Protein AF-Q7WUH7-F1 (afdb_monomer_lite)

InterPro domains:
  IPR011065 Kunitz inhibitor STI-like superfamily [SSF50386] (1-71)
  IPR013104 Clostridium neurotoxin, receptor-binding C-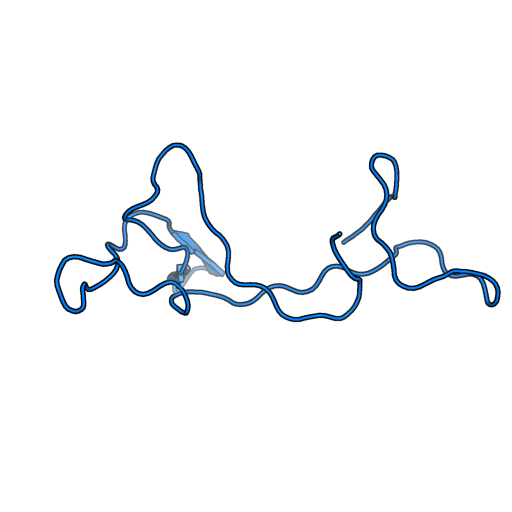terminal [PF07951] (1-71)

Foldseek 3Di:
DDFAPDKDFDADPVCRQWGWAADPVRDIDTPHGFDDDPNHGDRPDHDIDGKAAPDDDPPDDGDDDPPTDID

Structure (mmCIF, N/CA/C/O backbone):
data_AF-Q7WUH7-F1
#
_entry.id   AF-Q7WUH7-F1
#
loop_
_atom_site.group_PDB
_atom_site.id
_atom_site.type_symbol
_atom_site.label_atom_id
_atom_site.label_alt_id
_atom_site.label_comp_id
_atom_site.label_asym_id
_atom_site.label_entity_id
_atom_site.label_seq_id
_atom_site.pdbx_PDB_ins_code
_atom_site.Cartn_x
_atom_site.Cartn_y
_atom_site.Cartn_z
_atom_site.occupancy
_atom_site.B_iso_or_equiv
_atom_site.auth_seq_id
_atom_site.auth_comp_id
_atom_site.auth_asym_id
_atom_site.auth_atom_id
_atom_site.pdbx_PDB_model_num
ATOM 1 N N . TYR A 1 1 ? -3.634 -7.055 -11.058 1.00 86.81 1 TYR A N 1
ATOM 2 C CA . TYR A 1 1 ? -2.444 -6.335 -11.553 1.00 86.81 1 TYR A CA 1
ATOM 3 C C . TYR A 1 1 ? -2.335 -5.006 -10.821 1.00 86.81 1 TYR A C 1
ATOM 5 O O . TYR A 1 1 ? -3.364 -4.467 -10.423 1.00 86.81 1 TYR A O 1
ATOM 13 N N . LEU A 1 2 ? -1.117 -4.512 -10.603 1.00 96.38 2 LEU A N 1
ATOM 14 C CA . LEU A 1 2 ? -0.843 -3.216 -9.977 1.00 96.38 2 LEU A CA 1
ATOM 15 C C . LEU A 1 2 ? -0.423 -2.218 -11.067 1.00 96.38 2 LEU A C 1
ATOM 17 O O . LEU A 1 2 ? 0.190 -2.614 -12.057 1.00 96.38 2 LEU A O 1
ATOM 21 N N . LEU A 1 3 ? -0.812 -0.954 -10.917 1.00 97.38 3 LEU A N 1
ATOM 22 C CA . LEU A 1 3 ? -0.610 0.111 -11.908 1.00 97.38 3 LEU A CA 1
ATOM 23 C C . LEU A 1 3 ? 0.232 1.261 -11.356 1.00 97.38 3 LEU A C 1
ATOM 25 O O . LEU A 1 3 ? 0.053 1.613 -10.186 1.00 97.38 3 LEU A O 1
ATOM 29 N N . TYR A 1 4 ? 1.046 1.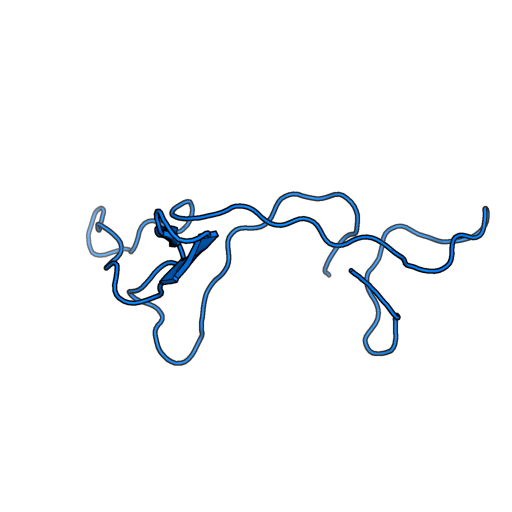879 -12.214 1.00 97.19 4 TYR A N 1
ATOM 30 C CA . TYR A 1 4 ? 1.718 3.149 -11.918 1.00 97.19 4 TYR A CA 1
ATOM 31 C C . TYR A 1 4 ? 0.742 4.335 -11.932 1.00 97.19 4 TYR A C 1
ATOM 33 O O . TYR A 1 4 ? -0.372 4.237 -12.455 1.00 97.19 4 TYR A O 1
ATOM 41 N N . ASP A 1 5 ? 1.161 5.435 -11.292 1.00 95.62 5 ASP A N 1
ATOM 42 C CA . ASP A 1 5 ? 0.437 6.717 -11.153 1.00 95.62 5 ASP A CA 1
ATOM 43 C C . ASP A 1 5 ? -1.024 6.592 -10.666 1.00 95.62 5 ASP A C 1
ATOM 45 O O . ASP A 1 5 ? -1.880 7.456 -10.868 1.00 95.62 5 ASP A O 1
ATOM 49 N N . LYS A 1 6 ? -1.325 5.500 -9.962 1.00 98.12 6 LYS A N 1
ATOM 50 C CA . LYS A 1 6 ? -2.632 5.245 -9.363 1.00 98.12 6 LYS A CA 1
ATOM 51 C C . LYS A 1 6 ? -2.548 5.377 -7.850 1.00 98.12 6 LYS A C 1
ATOM 53 O O . LYS A 1 6 ? -1.586 4.927 -7.235 1.00 98.12 6 LYS A O 1
ATOM 58 N N . GLU A 1 7 ? -3.557 6.008 -7.256 1.00 98.38 7 GLU A N 1
ATOM 59 C CA . GLU A 1 7 ? -3.649 6.135 -5.804 1.00 98.38 7 GLU A CA 1
ATOM 60 C C . GLU A 1 7 ? -4.039 4.799 -5.164 1.00 98.38 7 GLU A C 1
ATOM 62 O O . GLU A 1 7 ? -5.045 4.189 -5.537 1.00 98.38 7 GLU A O 1
ATOM 67 N N . TYR A 1 8 ? -3.281 4.386 -4.150 1.00 98.62 8 TYR A N 1
ATOM 68 C CA . TYR A 1 8 ? -3.569 3.205 -3.342 1.00 98.62 8 TYR A CA 1
ATOM 69 C C . TYR A 1 8 ? -3.610 3.540 -1.856 1.00 98.62 8 TYR A C 1
ATOM 71 O O . TYR A 1 8 ? -2.809 4.328 -1.353 1.00 98.62 8 TYR A O 1
ATOM 79 N N . TYR A 1 9 ? -4.514 2.871 -1.144 1.00 98.56 9 TYR A N 1
ATOM 80 C CA . TYR A 1 9 ? -4.432 2.732 0.306 1.00 98.56 9 TYR A CA 1
ATOM 81 C C . TYR A 1 9 ? -3.575 1.516 0.650 1.00 98.56 9 TYR A C 1
ATOM 83 O O . TYR A 1 9 ? -3.597 0.510 -0.059 1.00 98.56 9 TYR A O 1
ATOM 91 N N . LEU A 1 10 ? -2.850 1.593 1.764 1.00 98.19 10 LEU A N 1
ATOM 92 C CA . LEU A 1 10 ? -1.997 0.505 2.234 1.00 98.19 10 LEU A CA 1
ATOM 93 C C . LEU A 1 10 ? -2.747 -0.416 3.206 1.00 98.19 10 LEU A C 1
ATOM 95 O O . LEU A 1 10 ? -3.456 0.048 4.106 1.00 98.19 10 LEU A O 1
ATOM 99 N N . LEU A 1 11 ? -2.539 -1.725 3.051 1.00 98.31 11 LEU A N 1
ATOM 100 C CA . LEU A 1 11 ? -3.023 -2.768 3.954 1.00 98.31 11 LEU A CA 1
ATOM 101 C C . LEU A 1 11 ? -1.851 -3.669 4.347 1.00 98.31 11 LEU A C 1
ATOM 103 O O . LEU A 1 11 ? -1.263 -4.339 3.504 1.00 98.31 11 LEU A O 1
ATOM 107 N N . ASN A 1 12 ? -1.516 -3.693 5.635 1.00 98.25 12 ASN A N 1
ATOM 108 C CA . ASN A 1 12 ? -0.526 -4.624 6.158 1.00 98.25 12 ASN A CA 1
ATOM 109 C C . ASN A 1 12 ? -1.212 -5.955 6.502 1.00 98.25 12 ASN A C 1
ATOM 111 O O . ASN A 1 12 ? -2.139 -5.973 7.308 1.00 98.25 12 ASN A O 1
ATOM 115 N N . VAL A 1 13 ? -0.741 -7.058 5.915 1.00 97.75 13 VAL A N 1
ATOM 116 C CA . VAL A 1 13 ? -1.344 -8.394 6.085 1.00 97.75 13 VAL A CA 1
ATOM 117 C C . VAL A 1 13 ? -1.250 -8.901 7.530 1.00 97.75 13 VAL A C 1
ATOM 119 O O . VAL A 1 13 ? -2.171 -9.556 8.002 1.00 97.75 13 VAL A O 1
ATOM 122 N N . LEU A 1 14 ? -0.183 -8.555 8.261 1.00 98.25 14 LEU A N 1
ATOM 123 C CA . LEU A 1 14 ? 0.002 -8.938 9.667 1.00 98.25 14 LEU A CA 1
ATOM 124 C C . LEU A 1 14 ? -0.892 -8.124 10.622 1.00 98.25 14 LEU A C 1
ATOM 126 O O . LEU A 1 14 ? -1.259 -8.605 11.690 1.00 98.25 14 LEU A O 1
ATOM 130 N N . LYS A 1 15 ? -1.248 -6.888 10.250 1.00 97.81 15 LYS A N 1
ATOM 131 C CA . LYS A 1 15 ? -2.120 -5.988 11.026 1.00 97.81 15 LYS A CA 1
ATOM 132 C C . LYS A 1 15 ? -3.292 -5.478 10.170 1.00 97.81 15 LYS A C 1
ATOM 134 O O . LYS A 1 15 ? -3.371 -4.278 9.894 1.00 97.81 15 LYS A O 1
ATOM 139 N N . PRO A 1 16 ? -4.224 -6.358 9.756 1.00 97.56 16 PRO A N 1
ATOM 140 C CA . PRO A 1 16 ? -5.261 -6.020 8.776 1.00 97.56 16 PRO A CA 1
ATOM 141 C C . PRO A 1 16 ? -6.305 -5.025 9.310 1.00 97.56 16 PRO A C 1
ATOM 143 O O . PRO A 1 16 ? -6.904 -4.272 8.543 1.00 97.56 16 PRO A O 1
ATOM 146 N N . ASN A 1 17 ? -6.488 -4.971 10.632 1.00 98.12 17 ASN A N 1
ATOM 147 C CA . ASN A 1 17 ? -7.400 -4.037 11.295 1.00 98.12 17 ASN A CA 1
ATOM 148 C C . ASN A 1 17 ? -6.820 -2.621 11.423 1.00 98.12 17 ASN A C 1
ATOM 150 O O . ASN A 1 17 ? -7.498 -1.730 11.924 1.00 98.12 17 ASN A O 1
ATOM 154 N N . ASN A 1 18 ? -5.582 -2.391 10.981 1.00 98.50 18 ASN A N 1
ATOM 155 C CA . ASN A 1 18 ? -4.884 -1.126 11.151 1.00 98.50 18 ASN A CA 1
ATOM 156 C C . ASN A 1 18 ? -4.685 -0.392 9.822 1.00 98.50 18 ASN A C 1
ATOM 158 O O . ASN A 1 18 ? -4.702 -0.983 8.737 1.00 98.50 18 ASN A O 1
ATOM 162 N N . PHE A 1 19 ? -4.470 0.918 9.914 1.00 98.50 19 PHE A N 1
ATOM 163 C CA . PHE A 1 19 ? -4.102 1.761 8.781 1.00 98.50 19 PHE A CA 1
ATOM 164 C C . PHE A 1 19 ? -2.899 2.650 9.100 1.00 98.50 19 PHE A C 1
ATOM 166 O O . PHE A 1 19 ? -2.615 2.960 10.261 1.00 98.50 19 PHE A O 1
ATOM 173 N N . ILE A 1 20 ? -2.189 3.053 8.045 1.00 98.50 20 ILE A N 1
ATOM 174 C CA . ILE A 1 20 ? -1.008 3.909 8.154 1.00 98.50 20 ILE A CA 1
ATOM 175 C C . ILE A 1 20 ? -1.434 5.377 8.139 1.00 98.50 20 ILE A C 1
ATOM 177 O O . ILE A 1 20 ? -2.192 5.791 7.261 1.00 98.50 20 ILE A O 1
ATOM 181 N N . ASN A 1 21 ? -0.929 6.170 9.084 1.00 98.12 21 ASN A N 1
ATOM 182 C CA . ASN A 1 21 ? -1.166 7.610 9.150 1.00 98.12 21 ASN A CA 1
ATOM 183 C C . ASN A 1 21 ? 0.131 8.394 9.390 1.00 98.12 21 ASN A C 1
ATOM 185 O O . ASN A 1 21 ? 1.045 7.895 10.054 1.00 98.12 21 ASN A O 1
ATOM 189 N N . ARG A 1 22 ? 0.184 9.628 8.882 1.00 97.75 22 ARG A N 1
ATOM 190 C CA . ARG A 1 22 ? 1.313 10.546 9.062 1.00 97.75 22 ARG A CA 1
ATOM 191 C C . ARG A 1 22 ? 1.300 11.136 10.475 1.00 97.75 22 ARG A C 1
ATOM 193 O O . ARG A 1 22 ? 0.252 11.553 10.963 1.00 97.75 22 ARG A O 1
ATOM 200 N N . ARG A 1 23 ? 2.466 11.182 11.119 1.00 97.50 23 ARG A N 1
ATOM 201 C CA . ARG A 1 23 ? 2.696 11.891 12.386 1.00 97.50 23 ARG A CA 1
ATOM 202 C C . ARG A 1 23 ? 3.214 13.310 12.145 1.00 97.50 23 ARG A C 1
ATOM 204 O O . ARG A 1 23 ? 3.634 13.656 11.042 1.00 97.50 23 ARG A O 1
ATOM 211 N N . THR A 1 24 ? 3.193 14.133 13.190 1.00 96.12 24 THR A N 1
ATOM 212 C CA . THR A 1 24 ? 3.668 15.526 13.146 1.00 96.12 24 THR A CA 1
ATOM 213 C C . THR A 1 24 ? 5.161 15.641 12.828 1.00 96.12 24 THR A C 1
ATOM 215 O O . THR A 1 24 ? 5.562 16.566 12.132 1.00 96.12 24 THR A O 1
ATOM 218 N N . ASP A 1 25 ? 5.968 14.665 13.244 1.00 97.19 25 ASP A N 1
ATOM 219 C CA . ASP A 1 25 ? 7.403 14.546 12.941 1.00 97.19 25 ASP A CA 1
ATOM 220 C C . ASP A 1 25 ? 7.698 14.009 11.523 1.00 97.19 25 ASP A C 1
ATOM 222 O O . ASP A 1 25 ? 8.836 13.695 11.192 1.00 97.19 25 ASP A O 1
ATOM 226 N N . SER A 1 26 ? 6.677 13.899 10.667 1.00 95.69 26 SER A N 1
ATOM 227 C CA . SER A 1 26 ? 6.741 13.320 9.317 1.00 95.69 26 SER A CA 1
ATOM 228 C C . SER A 1 26 ? 7.060 11.822 9.244 1.00 95.69 26 SER A C 1
ATOM 230 O O . SER A 1 26 ? 7.188 11.293 8.140 1.00 95.69 26 SER A O 1
ATOM 232 N N . THR A 1 27 ? 7.089 11.105 10.371 1.00 98.06 27 THR A N 1
ATOM 233 C CA . THR A 1 27 ? 7.137 9.635 10.367 1.00 98.06 27 THR A CA 1
ATOM 234 C C . THR A 1 27 ? 5.756 9.021 10.103 1.00 98.06 27 THR A C 1
ATOM 236 O O . THR A 1 27 ? 4.719 9.697 10.114 1.00 98.06 27 THR A O 1
ATOM 239 N N . LEU A 1 28 ? 5.728 7.709 9.849 1.00 98.25 28 LEU A N 1
ATOM 240 C CA . LEU A 1 28 ? 4.506 6.940 9.620 1.00 98.25 28 LEU A CA 1
ATOM 241 C C . LEU A 1 28 ? 4.166 6.073 10.837 1.00 98.25 28 LEU A C 1
ATOM 243 O O . LEU A 1 28 ? 5.026 5.428 11.433 1.00 98.25 28 LEU A O 1
ATOM 247 N N . SER A 1 29 ? 2.882 6.025 11.187 1.00 97.94 29 SER A N 1
ATOM 248 C CA . SER A 1 29 ? 2.347 5.229 12.295 1.00 97.94 29 SER A CA 1
ATOM 249 C C . SER A 1 29 ? 1.338 4.198 11.805 1.00 97.94 29 SER A C 1
ATOM 251 O O . SER A 1 29 ? 0.532 4.506 10.934 1.00 97.94 29 SER A O 1
ATOM 253 N N . ILE A 1 30 ? 1.350 2.992 12.381 1.00 97.88 30 ILE A N 1
ATOM 254 C CA . ILE A 1 30 ? 0.422 1.893 12.043 1.00 97.88 30 ILE A CA 1
ATOM 255 C C . ILE A 1 30 ? -0.416 1.429 13.248 1.00 97.88 30 ILE A C 1
ATOM 257 O O . ILE A 1 30 ? -1.049 0.382 13.227 1.00 97.88 30 ILE A O 1
ATOM 261 N N . ASN A 1 31 ? -0.428 2.188 14.341 1.00 97.19 31 ASN A N 1
ATOM 262 C CA . ASN A 1 31 ? -1.204 1.861 15.542 1.00 97.19 31 ASN A CA 1
ATOM 263 C C . ASN A 1 31 ? -2.658 2.369 15.490 1.00 97.19 31 ASN A C 1
ATOM 265 O O . ASN A 1 31 ? -3.401 2.159 16.442 1.00 97.19 31 ASN A O 1
ATOM 269 N N . ASN A 1 32 ? -3.083 2.987 14.385 1.00 96.81 32 ASN A N 1
ATOM 270 C CA . ASN A 1 32 ? -4.457 3.452 14.191 1.00 96.81 32 ASN A CA 1
ATOM 271 C C . ASN A 1 32 ? -5.350 2.289 13.736 1.00 96.81 32 ASN A C 1
ATOM 273 O O . ASN A 1 32 ? -5.020 1.614 12.759 1.00 96.81 32 ASN A O 1
ATOM 277 N N . ILE A 1 33 ? -6.464 2.058 14.434 1.00 97.75 33 ILE A N 1
ATOM 278 C CA . ILE A 1 33 ? -7.421 0.982 14.136 1.00 97.75 33 ILE A CA 1
ATOM 279 C C . ILE A 1 33 ? -8.482 1.506 13.164 1.00 97.75 33 ILE A C 1
ATOM 281 O O . ILE A 1 33 ? -8.997 2.612 13.326 1.00 97.75 33 ILE A O 1
ATOM 285 N N . ARG A 1 34 ? -8.805 0.719 12.138 1.00 98.12 34 ARG A N 1
ATOM 286 C CA . ARG A 1 34 ? -9.860 1.027 11.168 1.00 98.12 34 ARG A CA 1
ATOM 287 C C . ARG A 1 34 ? -11.214 0.994 11.864 1.00 98.12 34 ARG A C 1
ATOM 289 O O . ARG A 1 34 ? -11.510 0.065 12.609 1.00 98.12 34 ARG A O 1
ATOM 296 N N . SER A 1 35 ? -12.060 1.976 11.575 1.00 97.56 35 SER A N 1
ATOM 297 C CA . SER A 1 35 ? -13.468 1.873 11.947 1.00 97.56 35 SER A CA 1
ATOM 298 C C . SER A 1 35 ? -14.157 0.791 11.118 1.00 97.56 35 SER A C 1
ATOM 300 O O . SER A 1 35 ? -13.723 0.457 10.008 1.00 97.56 35 SER A O 1
ATOM 302 N N . THR A 1 36 ? -15.239 0.244 11.662 1.00 97.38 36 THR A N 1
ATOM 303 C CA . THR A 1 36 ? -16.023 -0.815 11.031 1.00 97.38 36 THR A CA 1
ATOM 304 C C . THR A 1 36 ? -17.389 -0.297 10.582 1.00 97.38 36 THR A C 1
ATOM 306 O O . THR A 1 36 ? -17.960 0.615 11.178 1.00 97.38 36 THR A O 1
ATOM 309 N N . ILE A 1 37 ? -17.917 -0.872 9.505 1.0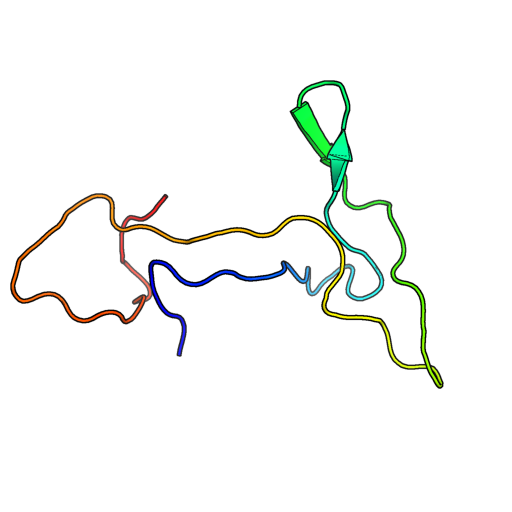0 95.25 37 ILE A N 1
ATOM 310 C CA . ILE A 1 37 ? -19.314 -0.744 9.080 1.00 95.25 37 ILE A CA 1
ATOM 311 C C . ILE A 1 37 ? -19.830 -2.166 8.916 1.00 95.25 37 ILE A C 1
ATOM 313 O O . ILE A 1 37 ? -19.254 -2.920 8.137 1.00 95.25 37 ILE A O 1
ATOM 317 N N . LEU A 1 38 ? -20.886 -2.539 9.645 1.00 93.75 38 LEU A N 1
ATOM 318 C CA . LEU A 1 38 ? -21.455 -3.895 9.592 1.00 93.75 38 LEU A CA 1
ATOM 319 C C . LEU A 1 38 ? -20.378 -4.986 9.760 1.00 93.75 38 LEU A C 1
ATOM 321 O O . LEU A 1 38 ? -20.279 -5.903 8.952 1.00 93.75 38 LEU A O 1
ATOM 325 N N . LEU A 1 39 ? -19.529 -4.846 10.788 1.00 92.25 39 LEU A N 1
ATOM 326 C CA . LEU A 1 39 ? -18.396 -5.739 11.093 1.00 92.25 39 LEU A CA 1
ATOM 327 C C . LEU A 1 39 ? -17.249 -5.750 10.057 1.00 92.25 39 LEU A C 1
ATOM 329 O O . LEU A 1 39 ? -16.214 -6.356 10.321 1.00 92.25 39 LEU A O 1
ATOM 333 N N . ALA A 1 40 ? -17.364 -5.044 8.928 1.00 96.56 40 ALA A N 1
ATOM 334 C CA . ALA A 1 40 ? -16.301 -4.927 7.931 1.00 96.56 40 ALA A CA 1
ATOM 335 C C . ALA A 1 40 ? -15.436 -3.677 8.159 1.00 96.56 40 ALA A C 1
ATOM 337 O O . ALA A 1 40 ? -15.951 -2.574 8.351 1.00 96.56 40 ALA A O 1
ATOM 338 N N . ASN A 1 41 ? -14.111 -3.824 8.096 1.00 97.25 41 ASN A N 1
ATOM 339 C CA . ASN A 1 41 ? -13.176 -2.700 8.215 1.00 97.25 41 ASN A CA 1
ATOM 340 C C . ASN A 1 41 ? -13.302 -1.723 7.036 1.00 97.25 41 ASN A C 1
ATOM 342 O O . ASN A 1 41 ? -13.336 -2.131 5.874 1.00 97.25 41 ASN A O 1
ATOM 346 N N . ARG A 1 42 ? -13.249 -0.414 7.308 1.00 97.88 42 ARG A N 1
ATOM 347 C CA . ARG A 1 42 ? -13.143 0.608 6.255 1.00 97.88 42 ARG A CA 1
ATOM 348 C C . ARG A 1 42 ? -11.760 0.559 5.592 1.00 97.88 42 ARG A C 1
ATOM 350 O O . ARG A 1 42 ? -10.734 0.865 6.205 1.00 97.88 42 ARG A O 1
ATOM 357 N N . LEU A 1 43 ? -11.729 0.179 4.314 1.00 97.31 43 LEU A N 1
ATOM 358 C CA . LEU A 1 43 ? -10.485 0.032 3.542 1.00 97.31 43 LEU A CA 1
ATOM 359 C C . LEU A 1 43 ? -9.894 1.379 3.100 1.00 97.31 43 LEU A C 1
ATOM 361 O O . LEU A 1 43 ? -8.678 1.562 3.144 1.00 97.31 43 LEU A O 1
ATOM 365 N N . TYR A 1 44 ? -10.750 2.341 2.752 1.00 97.88 44 TYR A N 1
ATOM 366 C CA . TYR A 1 44 ? -10.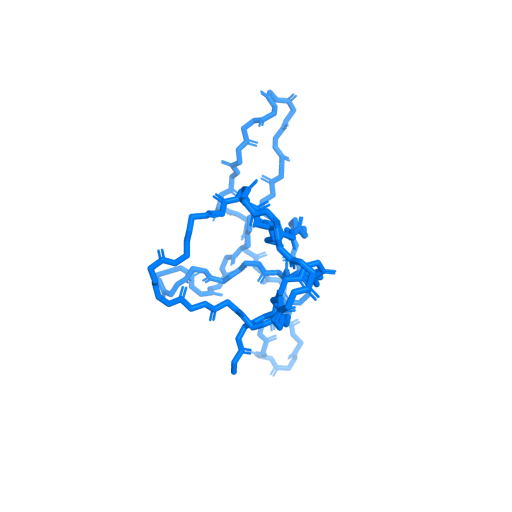361 3.700 2.362 1.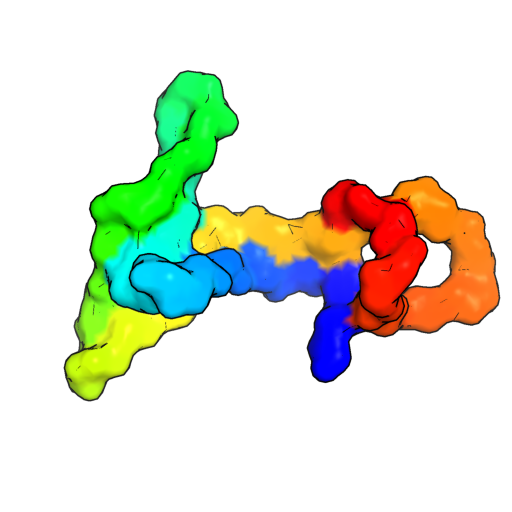00 97.88 44 TYR A CA 1
ATOM 367 C C . TYR A 1 44 ? -10.040 4.557 3.595 1.00 97.88 44 TYR A C 1
ATOM 369 O O . TYR A 1 44 ? -10.798 5.442 3.988 1.00 97.88 44 TYR A O 1
ATOM 377 N N . SER A 1 45 ? -8.949 4.230 4.283 1.00 97.06 45 SER A N 1
ATOM 378 C CA . SER A 1 45 ? -8.499 4.911 5.502 1.00 97.06 45 SER A CA 1
ATOM 379 C C . SER A 1 45 ? -6.976 4.971 5.553 1.00 97.06 45 SER A C 1
ATOM 381 O O . SER A 1 45 ? -6.308 3.999 5.196 1.00 97.06 45 SER A O 1
ATOM 383 N N . GLY A 1 46 ? -6.446 6.103 6.021 1.00 97.50 46 GLY A N 1
ATOM 384 C CA . GLY A 1 46 ? -5.011 6.371 6.099 1.00 97.50 46 GLY A CA 1
ATOM 385 C C . GLY A 1 46 ? -4.454 7.153 4.915 1.00 97.50 46 GLY A C 1
ATOM 386 O O . GLY A 1 46 ? -5.197 7.783 4.161 1.00 97.50 46 GLY A O 1
ATOM 387 N N . ILE A 1 47 ? -3.128 7.120 4.784 1.00 98.06 47 ILE A N 1
ATOM 388 C CA . ILE A 1 47 ? -2.411 7.777 3.689 1.00 98.06 47 ILE A CA 1
ATOM 389 C C . ILE A 1 47 ? -2.709 7.114 2.340 1.00 98.06 47 ILE A C 1
ATOM 391 O O . ILE A 1 47 ? -2.986 5.914 2.262 1.00 98.06 47 ILE A O 1
ATOM 395 N N . LYS A 1 48 ? -2.588 7.910 1.278 1.00 98.50 48 LYS A N 1
ATOM 396 C CA . LYS A 1 48 ? -2.568 7.434 -0.102 1.00 98.50 48 LYS A CA 1
ATOM 397 C C . LYS A 1 48 ? -1.136 7.446 -0.617 1.00 98.50 48 LYS A C 1
ATOM 399 O O . LYS A 1 48 ? -0.393 8.381 -0.326 1.00 98.50 48 LYS A O 1
ATOM 404 N N . VAL A 1 49 ? -0.778 6.433 -1.392 1.00 98.31 49 VAL A N 1
ATOM 405 C CA . VAL A 1 49 ? 0.514 6.347 -2.080 1.00 98.31 49 VAL A CA 1
ATOM 406 C C . 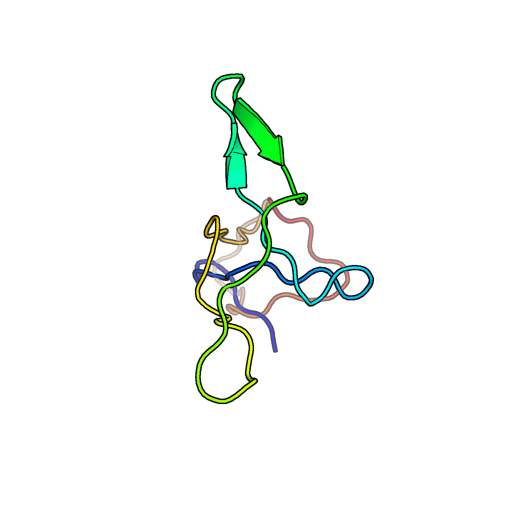VAL A 1 49 ? 0.306 6.209 -3.580 1.00 98.31 49 VAL A C 1
ATOM 408 O O . VAL A 1 49 ? -0.740 5.735 -4.028 1.00 98.31 49 VAL A O 1
ATOM 411 N N . LYS A 1 50 ? 1.319 6.606 -4.344 1.00 98.44 50 LYS A N 1
ATOM 412 C CA . LYS A 1 50 ? 1.441 6.344 -5.775 1.00 98.44 50 LYS A CA 1
ATOM 413 C C . LYS A 1 50 ? 2.788 5.685 -6.015 1.00 98.44 50 LYS A C 1
ATOM 415 O O . LYS A 1 50 ? 3.753 6.050 -5.358 1.00 98.44 50 LYS A O 1
ATOM 420 N N . ILE A 1 51 ? 2.816 4.742 -6.947 1.00 97.94 51 ILE A N 1
ATOM 421 C CA . ILE A 1 51 ? 4.044 4.092 -7.403 1.00 97.94 51 ILE A CA 1
ATOM 422 C C . ILE A 1 51 ? 4.445 4.768 -8.708 1.00 97.94 51 ILE A C 1
ATOM 424 O O . ILE A 1 51 ? 3.605 4.912 -9.606 1.00 97.94 51 ILE A O 1
ATOM 428 N N . GLN A 1 52 ? 5.707 5.168 -8.823 1.00 95.75 52 GLN A N 1
ATOM 429 C CA . GLN A 1 52 ? 6.262 5.783 -10.028 1.00 95.75 52 GLN A CA 1
ATOM 430 C C . GLN A 1 52 ? 7.542 5.070 -10.471 1.00 95.75 52 GLN A C 1
ATOM 432 O O . GLN A 1 52 ? 8.333 4.606 -9.654 1.00 95.75 52 GLN A O 1
ATOM 437 N N . ARG A 1 53 ? 7.749 4.970 -11.786 1.00 94.31 53 ARG A N 1
ATOM 438 C CA . ARG A 1 53 ? 8.966 4.374 -12.352 1.00 94.31 53 ARG A CA 1
ATOM 439 C C . ARG A 1 53 ? 10.145 5.309 -12.131 1.00 94.31 53 ARG A C 1
ATOM 441 O O . ARG A 1 53 ? 10.015 6.509 -12.359 1.00 94.31 53 ARG A O 1
ATOM 448 N N . VAL A 1 54 ? 11.301 4.754 -11.776 1.00 94.50 54 VAL A N 1
ATOM 449 C CA . VAL A 1 54 ? 12.554 5.528 -11.770 1.00 94.50 54 VAL A CA 1
ATOM 450 C C . VAL A 1 54 ? 13.025 5.793 -13.199 1.00 94.50 54 VAL A C 1
ATOM 452 O O . VAL A 1 54 ? 13.349 6.923 -13.552 1.00 94.50 54 VAL A O 1
ATOM 455 N N . ASN A 1 55 ? 12.997 4.760 -14.045 1.00 89.75 55 ASN A N 1
ATOM 456 C CA . ASN A 1 55 ? 13.401 4.847 -15.446 1.00 89.75 55 ASN A CA 1
ATOM 457 C C . ASN A 1 55 ? 12.167 4.879 -16.352 1.00 89.75 55 ASN A C 1
ATOM 459 O O . ASN A 1 55 ? 11.333 3.970 -16.305 1.00 89.75 55 ASN A O 1
ATOM 463 N N . ASN A 1 56 ? 12.061 5.901 -17.202 1.00 83.19 56 ASN A N 1
ATOM 464 C CA . ASN A 1 56 ? 10.960 6.025 -18.152 1.00 83.19 56 ASN A CA 1
ATOM 465 C C . ASN A 1 56 ? 11.404 5.685 -19.584 1.00 83.19 56 ASN A C 1
ATOM 467 O O . ASN A 1 56 ? 12.499 6.042 -20.007 1.00 83.19 56 ASN A O 1
ATOM 471 N N . SER A 1 57 ? 10.526 5.022 -20.331 1.00 83.62 57 SER A N 1
ATOM 472 C CA . SER A 1 57 ? 10.667 4.733 -21.761 1.00 83.62 57 SER A CA 1
ATOM 473 C C . SER A 1 57 ? 9.301 4.923 -22.408 1.00 83.62 57 SER A C 1
ATOM 475 O O . SER A 1 57 ? 8.287 4.578 -21.811 1.00 83.62 57 SER A O 1
ATOM 477 N N . SER A 1 58 ? 9.248 5.452 -23.627 1.00 78.31 58 SER A N 1
ATOM 478 C CA . SER A 1 58 ? 7.989 5.732 -24.334 1.00 78.31 58 SER A CA 1
ATOM 479 C C . SER A 1 58 ? 7.193 4.477 -24.712 1.00 78.31 58 SER A C 1
ATOM 481 O O . SER A 1 58 ? 6.005 4.573 -25.002 1.00 78.31 58 SER A O 1
ATOM 483 N N . THR A 1 59 ? 7.828 3.305 -24.705 1.00 87.12 59 THR A N 1
ATOM 484 C CA . THR A 1 59 ? 7.202 2.008 -25.016 1.00 87.12 59 THR A CA 1
ATOM 485 C C . THR A 1 59 ? 6.665 1.280 -23.789 1.00 87.12 59 THR A C 1
ATOM 487 O O . THR A 1 59 ? 6.072 0.208 -23.903 1.00 87.12 59 THR A O 1
ATOM 490 N N . ASN A 1 60 ? 6.893 1.839 -22.607 1.00 87.19 60 ASN A N 1
ATOM 491 C CA . ASN A 1 60 ? 6.493 1.232 -21.359 1.00 87.19 60 ASN A CA 1
ATOM 492 C C . ASN A 1 60 ? 4.969 1.224 -21.197 1.00 87.19 60 ASN A C 1
ATOM 494 O O . ASN A 1 60 ? 4.303 2.239 -21.378 1.00 87.19 60 ASN A O 1
ATOM 498 N N . ASP A 1 61 ? 4.425 0.081 -20.784 1.00 92.06 61 ASP A N 1
ATOM 499 C CA . ASP A 1 61 ? 3.038 -0.004 -20.325 1.00 92.06 61 ASP A CA 1
ATOM 500 C C . ASP A 1 61 ? 2.839 0.674 -18.955 1.00 92.06 61 ASP A C 1
ATOM 502 O O . ASP A 1 61 ? 3.753 1.272 -18.395 1.00 92.06 61 ASP A O 1
ATOM 506 N N . ASN A 1 62 ? 1.635 0.571 -18.385 1.00 94.31 62 ASN A N 1
ATOM 507 C CA . ASN A 1 62 ? 1.329 1.110 -17.055 1.00 94.31 62 ASN A CA 1
ATOM 508 C C . ASN A 1 62 ? 1.337 0.041 -15.941 1.00 94.31 62 ASN A C 1
ATOM 510 O O . ASN A 1 62 ? 0.863 0.294 -14.835 1.00 94.31 62 ASN A O 1
ATOM 514 N N . LEU A 1 63 ? 1.830 -1.171 -16.213 1.00 96.31 63 LEU A N 1
ATOM 515 C CA . LEU A 1 63 ? 1.775 -2.301 -15.279 1.00 96.31 63 LEU A CA 1
ATOM 516 C C . LEU A 1 63 ? 3.049 -2.374 -14.438 1.00 96.31 63 LEU A C 1
ATOM 518 O O . LEU A 1 63 ? 4.139 -2.335 -14.999 1.00 96.31 63 LEU A O 1
ATOM 522 N N . VAL A 1 64 ? 2.910 -2.524 -13.119 1.00 96.06 64 VAL A N 1
ATOM 523 C CA . VAL A 1 64 ? 4.038 -2.806 -12.216 1.00 96.06 64 VAL A CA 1
ATOM 524 C C . VAL A 1 64 ? 4.408 -4.286 -12.325 1.00 96.06 64 VAL A C 1
ATOM 526 O O . VAL A 1 64 ? 3.538 -5.152 -12.177 1.00 96.06 64 VAL A O 1
ATOM 529 N N . ARG A 1 65 ? 5.688 -4.573 -12.571 1.00 96.25 65 ARG A N 1
ATOM 530 C CA . ARG A 1 65 ? 6.274 -5.921 -12.607 1.00 96.25 65 ARG A CA 1
ATOM 531 C C . ARG A 1 65 ? 7.154 -6.167 -11.379 1.00 96.25 65 ARG A C 1
ATOM 533 O O . ARG A 1 65 ? 7.571 -5.228 -10.711 1.00 96.25 65 ARG A O 1
ATOM 540 N N . ASN A 1 66 ? 7.427 -7.442 -11.094 1.00 95.12 66 ASN A N 1
ATOM 541 C CA . ASN A 1 66 ? 8.107 -7.875 -9.865 1.00 95.12 66 ASN A CA 1
ATOM 542 C C . ASN A 1 66 ? 9.502 -7.258 -9.665 1.00 95.12 66 ASN A C 1
ATOM 544 O O . ASN A 1 66 ? 9.875 -7.010 -8.524 1.00 95.12 66 ASN A O 1
ATOM 548 N N . ASP A 1 67 ? 10.232 -6.990 -10.749 1.00 94.62 67 ASP A N 1
ATOM 549 C CA . ASP A 1 67 ? 11.622 -6.511 -10.708 1.00 94.62 67 ASP A CA 1
ATOM 550 C C . ASP A 1 67 ? 11.761 -5.039 -11.135 1.00 94.62 67 ASP A C 1
ATOM 552 O O . ASP A 1 67 ? 12.864 -4.560 -11.407 1.00 94.62 67 ASP A O 1
ATOM 556 N N . ASP A 1 68 ? 10.646 -4.307 -11.226 1.00 93.94 68 ASP A N 1
ATOM 557 C CA . ASP A 1 68 ? 10.690 -2.891 -11.573 1.00 93.94 68 ASP A CA 1
ATOM 558 C C . ASP A 1 68 ? 11.326 -2.070 -10.435 1.00 93.94 68 ASP A C 1
ATOM 560 O O . ASP A 1 68 ? 10.943 -2.176 -9.268 1.00 93.94 68 ASP A O 1
ATOM 564 N N . HIS A 1 69 ? 12.260 -1.180 -10.781 1.00 95.69 69 HIS A N 1
ATOM 565 C CA . HIS A 1 69 ? 12.791 -0.186 -9.847 1.00 95.69 69 HIS A CA 1
ATOM 566 C C . HIS A 1 69 ? 11.839 1.020 -9.780 1.00 95.69 69 HIS A C 1
ATOM 568 O O . HIS A 1 69 ? 11.638 1.724 -10.779 1.00 95.69 69 HIS A O 1
ATOM 574 N N . VAL A 1 70 ? 11.267 1.269 -8.596 1.00 97.00 70 VAL A N 1
ATOM 575 C CA . VAL A 1 70 ? 10.197 2.258 -8.379 1.00 97.00 70 VAL A CA 1
ATOM 576 C C . VAL A 1 70 ? 10.461 3.172 -7.176 1.00 97.00 70 VAL A C 1
ATOM 578 O O . VAL A 1 70 ? 11.225 2.810 -6.281 1.00 97.00 70 VAL A O 1
ATOM 581 N N . TYR A 1 71 ? 9.794 4.328 -7.157 1.00 94.94 71 TYR A N 1
ATOM 582 C CA . TYR A 1 71 ? 9.557 5.138 -5.954 1.00 94.94 71 TYR A CA 1
ATOM 583 C C . TYR A 1 71 ? 8.101 5.011 -5.502 1.00 94.94 71 TYR A C 1
ATOM 585 O O . TYR A 1 71 ? 7.221 4.852 -6.387 1.00 94.94 71 TYR A O 1
#

pLDDT: mean 95.78, std 3.97, range [78.31, 98.62]

Radius of gyration: 15.11 Å; chains: 1; bounding box: 35×24×41 Å

Sequence (71 aa):
YLLYDKEYYLLNVLKPNNFINRRTDSTLSINNIRSTILLANRLYSGIKVKIQRVNNSSTNDNLVRNDDHVY

Secondary structure (DSSP, 8-state):
--BTT--EE---SSSTTEEEEE-TTS-EEEEEEPPEETTEE-SS-S-EE---BSS--TT--SB--TT--B-

Organism: Clostridium butyricum (NCBI:txid1492)